Protein AF-A0A939RHY2-F1 (afdb_monomer_lite)

Radius of gyration: 14.68 Å; chains: 1; bounding box: 43×30×37 Å

Secondary structure (DSSP, 8-state):
-HHHHHHHHHHHHHHHHHHTT-------HHHHHHHHHHHHHHHHHHTT-HHHHHHHHHHHTT-SS--HHHHHHHHHHHHHHHHH-HHHHHHHHHHHHHHHHHHHHHHT------

Structure (mmCIF, N/CA/C/O backbone):
data_AF-A0A939RHY2-F1
#
_entry.id   AF-A0A939RHY2-F1
#
loop_
_atom_site.group_PDB
_atom_site.id
_atom_site.type_symbol
_atom_site.label_atom_id
_atom_site.label_alt_id
_atom_site.label_comp_id
_atom_site.label_asym_id
_atom_site.label_entity_id
_atom_site.label_seq_id
_atom_site.pdbx_PDB_ins_code
_atom_site.Cartn_x
_atom_site.Cartn_y
_atom_site.Cartn_z
_atom_site.occupancy
_atom_site.B_iso_or_equiv
_atom_site.auth_seq_id
_atom_site.auth_comp_id
_atom_site.auth_asym_id
_atom_site.auth_atom_id
_atom_site.pdbx_PDB_model_num
ATOM 1 N N . MET A 1 1 ? 6.531 0.028 8.248 1.00 57.12 1 MET A N 1
ATOM 2 C CA . MET A 1 1 ? 5.206 0.302 7.646 1.00 57.12 1 MET A CA 1
ATOM 3 C C . MET A 1 1 ? 5.184 1.642 6.927 1.00 57.12 1 MET A C 1
ATOM 5 O O . MET A 1 1 ? 4.602 1.711 5.860 1.00 57.12 1 MET A O 1
ATOM 9 N N . GLU A 1 2 ? 5.861 2.673 7.439 1.00 57.34 2 GLU A N 1
ATOM 10 C CA . GLU A 1 2 ? 5.900 4.013 6.825 1.00 57.34 2 GLU A CA 1
ATOM 11 C C . GLU A 1 2 ? 6.403 4.038 5.367 1.00 57.34 2 GLU A C 1
ATOM 13 O O . GLU A 1 2 ? 5.828 4.717 4.520 1.00 57.34 2 GLU A O 1
ATOM 18 N N . LEU A 1 3 ? 7.405 3.210 5.040 1.00 59.59 3 LEU A N 1
ATOM 19 C CA . LEU A 1 3 ? 7.897 3.055 3.666 1.00 59.59 3 LEU A CA 1
ATOM 20 C C . LEU A 1 3 ? 6.818 2.493 2.726 1.00 59.59 3 LEU A C 1
ATOM 22 O O . LEU A 1 3 ? 6.656 2.987 1.618 1.00 59.59 3 LEU A O 1
ATOM 26 N N . SER A 1 4 ? 6.027 1.513 3.176 1.00 65.75 4 SER A N 1
ATOM 27 C CA . SER A 1 4 ? 4.960 0.888 2.379 1.00 65.75 4 SER A CA 1
ATOM 28 C C . SER A 1 4 ? 3.875 1.891 1.978 1.00 65.75 4 SER A C 1
ATOM 30 O O . SER A 1 4 ? 3.371 1.831 0.863 1.00 65.75 4 SER A O 1
ATOM 32 N N . VAL A 1 5 ? 3.554 2.841 2.859 1.00 67.19 5 VAL A N 1
ATOM 33 C CA . VAL A 1 5 ? 2.556 3.895 2.609 1.00 67.19 5 VAL A CA 1
ATOM 34 C C . VAL A 1 5 ? 3.041 4.861 1.530 1.00 67.19 5 VAL A C 1
ATOM 36 O O . VAL A 1 5 ? 2.287 5.197 0.620 1.00 67.19 5 VAL A O 1
ATOM 39 N N . GLY A 1 6 ? 4.319 5.253 1.592 1.00 69.38 6 GLY A N 1
ATOM 40 C CA . GLY A 1 6 ? 4.940 6.080 0.556 1.00 69.38 6 GLY A CA 1
ATOM 41 C C . GLY A 1 6 ? 4.904 5.414 -0.822 1.00 69.38 6 GLY A C 1
ATOM 42 O O . GLY A 1 6 ? 4.580 6.072 -1.806 1.00 69.38 6 GLY A O 1
ATOM 43 N N . TYR A 1 7 ? 5.145 4.099 -0.884 1.00 68.69 7 TYR A N 1
ATOM 44 C CA . TYR A 1 7 ? 5.078 3.328 -2.130 1.00 68.69 7 TYR A CA 1
ATOM 45 C C . TYR A 1 7 ? 3.661 3.202 -2.697 1.00 68.69 7 TYR A C 1
ATOM 47 O O . TYR A 1 7 ? 3.467 3.379 -3.899 1.00 68.69 7 TYR A O 1
ATOM 55 N N . VAL A 1 8 ? 2.664 2.942 -1.845 1.00 70.81 8 VAL A N 1
ATOM 56 C CA . VAL A 1 8 ? 1.253 2.876 -2.268 1.00 70.81 8 VAL A CA 1
ATOM 57 C C . VAL A 1 8 ? 0.797 4.214 -2.849 1.00 70.81 8 VAL A C 1
ATOM 59 O O . VAL A 1 8 ? 0.126 4.245 -3.880 1.00 70.81 8 VAL A O 1
ATOM 62 N N . PHE A 1 9 ? 1.209 5.325 -2.242 1.00 68.38 9 PHE A N 1
ATOM 63 C CA . PHE A 1 9 ? 0.904 6.643 -2.777 1.00 68.38 9 PHE A CA 1
ATOM 64 C C . PHE A 1 9 ? 1.639 6.952 -4.088 1.00 68.38 9 PHE A C 1
ATOM 66 O O . PHE A 1 9 ? 1.010 7.377 -5.058 1.00 68.38 9 PHE A O 1
ATOM 73 N N . ALA A 1 10 ? 2.957 6.722 -4.139 1.00 69.50 10 ALA A N 1
ATOM 74 C CA . ALA A 1 10 ? 3.759 6.961 -5.339 1.00 69.50 10 ALA A CA 1
ATOM 75 C C . ALA A 1 10 ? 3.193 6.199 -6.549 1.00 69.50 10 ALA A C 1
ATOM 77 O O . ALA A 1 10 ? 3.121 6.743 -7.654 1.00 69.50 10 ALA A O 1
ATOM 78 N N . TRP A 1 11 ? 2.703 4.976 -6.320 1.00 73.31 11 TRP A N 1
ATOM 79 C CA . TRP A 1 11 ? 1.938 4.221 -7.305 1.00 73.31 11 TRP A CA 1
ATOM 80 C C . TRP A 1 11 ? 0.637 4.933 -7.720 1.00 73.31 11 TRP A C 1
ATOM 82 O O . TRP A 1 11 ? 0.420 5.129 -8.918 1.00 73.31 11 TRP A O 1
ATOM 92 N N . LYS A 1 12 ? -0.224 5.342 -6.776 1.00 70.62 12 LYS A N 1
ATOM 93 C CA . LYS A 1 12 ? -1.511 5.995 -7.089 1.00 70.62 12 LYS A CA 1
ATOM 94 C C . LYS A 1 12 ? -1.336 7.284 -7.890 1.00 70.62 12 LYS A C 1
ATOM 96 O O . LYS A 1 12 ? -2.010 7.447 -8.904 1.00 70.62 12 LYS A O 1
ATOM 101 N N . VAL A 1 13 ? -0.383 8.143 -7.523 1.00 67.44 13 VAL A N 1
ATOM 102 C CA . VAL A 1 13 ? -0.065 9.362 -8.293 1.00 67.44 13 VAL A CA 1
ATOM 103 C C . VAL A 1 13 ? 0.414 9.021 -9.695 1.00 67.44 13 VAL A C 1
ATOM 105 O O . VAL A 1 13 ? 0.003 9.653 -10.670 1.00 67.44 13 VAL A O 1
ATOM 108 N N . ARG A 1 14 ? 1.283 8.013 -9.830 1.00 68.25 14 ARG A N 1
ATOM 109 C CA . ARG A 1 14 ? 1.786 7.595 -11.141 1.00 68.25 14 ARG A CA 1
ATOM 110 C C . ARG A 1 14 ? 0.663 7.038 -12.016 1.00 68.25 14 ARG A C 1
ATOM 112 O O . ARG A 1 14 ? 0.596 7.384 -13.192 1.00 68.25 14 ARG A O 1
ATOM 119 N N . LYS A 1 15 ? -0.252 6.255 -11.444 1.00 65.56 15 LYS A N 1
ATOM 120 C CA . LYS A 1 15 ? -1.429 5.732 -12.146 1.00 65.56 15 LYS A CA 1
ATOM 121 C C . LYS A 1 15 ? -2.406 6.839 -12.544 1.00 65.56 15 LYS A C 1
ATOM 123 O O . LYS A 1 15 ? -2.852 6.847 -13.686 1.00 65.56 15 LYS A O 1
ATOM 128 N N . ALA A 1 16 ? -2.680 7.800 -11.665 1.00 63.97 16 ALA A N 1
ATOM 129 C CA . ALA A 1 16 ? -3.505 8.964 -11.992 1.00 63.97 16 ALA A CA 1
ATOM 130 C C . ALA A 1 16 ? -2.900 9.783 -13.146 1.00 63.97 16 ALA A C 1
ATOM 132 O O . ALA A 1 16 ? -3.608 10.180 -14.068 1.00 63.97 16 ALA A O 1
ATOM 133 N N . ARG A 1 17 ? -1.569 9.947 -13.170 1.00 62.25 17 ARG A N 1
ATOM 134 C CA . ARG A 1 17 ? -0.849 10.606 -14.276 1.00 62.25 17 ARG A CA 1
ATOM 135 C C . ARG A 1 17 ? -0.892 9.815 -15.589 1.00 62.25 17 ARG A C 1
ATOM 137 O O . ARG A 1 17 ? -1.037 10.435 -16.641 1.00 62.25 17 ARG A O 1
ATOM 144 N N . LEU A 1 18 ? -0.802 8.482 -15.530 1.00 59.75 18 LEU A N 1
ATOM 145 C CA . LEU A 1 18 ? -0.954 7.600 -16.697 1.00 59.75 18 LEU A CA 1
ATOM 146 C C . LEU A 1 18 ? -2.368 7.688 -17.290 1.00 59.75 18 LEU A C 1
ATOM 148 O O . LEU A 1 18 ? -2.509 7.855 -18.498 1.00 59.75 18 LEU A O 1
ATOM 152 N N . VAL A 1 19 ? -3.405 7.642 -16.447 1.00 56.09 19 VAL A N 1
ATOM 153 C CA .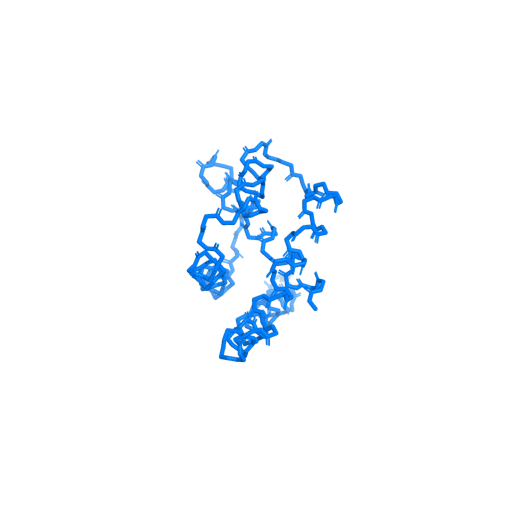 VAL A 1 19 ? -4.812 7.782 -16.873 1.00 56.09 19 VAL A CA 1
ATOM 154 C C . VAL A 1 19 ? -5.088 9.187 -17.426 1.00 56.09 19 VAL A C 1
ATOM 156 O O . VAL A 1 19 ? -5.828 9.329 -18.394 1.00 56.09 19 VAL A O 1
ATOM 159 N N . ALA A 1 20 ? -4.436 10.219 -16.881 1.00 54.38 20 ALA A N 1
ATOM 160 C CA . ALA A 1 20 ? -4.533 11.603 -17.350 1.00 54.38 20 ALA A CA 1
ATOM 161 C C . ALA A 1 20 ? -3.685 11.921 -18.605 1.00 54.38 20 ALA A C 1
ATOM 163 O O . ALA A 1 20 ? -3.563 13.088 -18.980 1.00 54.38 20 ALA A O 1
ATOM 164 N N . GLY A 1 21 ? -3.065 10.925 -19.252 1.00 51.88 21 GLY A N 1
ATOM 165 C CA . GLY A 1 21 ? -2.356 11.092 -20.528 1.00 51.88 21 GLY A CA 1
ATOM 166 C C . GLY A 1 21 ? -1.053 11.905 -20.473 1.00 51.88 21 GLY A C 1
ATOM 167 O O . GLY A 1 21 ? -0.444 12.147 -21.515 1.00 51.88 21 GLY A O 1
ATOM 168 N N . ARG A 1 22 ? -0.578 12.313 -19.285 1.00 48.41 22 ARG A N 1
ATOM 169 C CA . ARG A 1 22 ? 0.728 12.974 -19.119 1.00 48.41 22 ARG A CA 1
ATOM 170 C C . ARG A 1 22 ? 1.821 11.918 -18.961 1.00 48.41 22 ARG A C 1
ATOM 172 O O . ARG A 1 22 ? 2.163 11.493 -17.859 1.00 48.41 22 ARG A O 1
ATOM 179 N N . THR A 1 23 ? 2.355 11.500 -20.104 1.00 58.97 23 THR A N 1
ATOM 180 C CA . THR A 1 23 ? 3.558 10.672 -20.256 1.00 58.97 23 THR A CA 1
ATOM 181 C C . THR A 1 23 ? 4.719 11.176 -19.397 1.00 58.97 23 THR A C 1
ATOM 183 O O . THR A 1 23 ? 5.034 12.361 -19.457 1.00 58.97 23 THR A O 1
ATOM 186 N N . SER A 1 24 ? 5.414 10.279 -18.686 1.00 43.50 24 SER A N 1
ATOM 187 C CA . SER A 1 24 ? 6.795 10.526 -18.247 1.00 43.50 24 SER A CA 1
ATOM 188 C C . SER A 1 24 ? 7.589 9.229 -18.075 1.00 43.50 24 SER A C 1
ATOM 190 O O . SER A 1 24 ? 7.521 8.574 -17.030 1.00 43.50 24 SER A O 1
ATOM 192 N N . GLY A 1 25 ? 8.379 8.946 -19.116 1.00 50.97 25 GLY A N 1
ATOM 193 C CA . GLY A 1 25 ? 9.660 8.243 -19.059 1.00 50.97 25 GLY A CA 1
ATOM 194 C C . GLY A 1 25 ? 9.593 6.726 -18.954 1.00 50.97 25 GLY A C 1
ATOM 195 O O . GLY A 1 25 ? 8.690 6.187 -18.320 1.00 50.97 25 GLY A O 1
ATOM 196 N N . GLU A 1 26 ? 10.589 6.080 -19.566 1.00 46.94 26 GLU A N 1
ATOM 197 C CA . GLU A 1 26 ? 11.025 4.691 -19.374 1.00 46.94 26 GLU A CA 1
ATOM 198 C C . GLU A 1 26 ? 11.174 4.355 -17.887 1.00 46.94 26 GLU A C 1
ATOM 200 O O . GLU A 1 26 ? 12.266 4.248 -17.335 1.00 46.94 26 GLU A O 1
ATOM 205 N N . VAL A 1 27 ? 10.057 4.202 -17.195 1.00 54.84 27 VAL A N 1
ATOM 206 C CA . VAL A 1 27 ? 10.055 3.400 -15.996 1.00 54.84 27 VAL A CA 1
ATOM 207 C C . VAL A 1 27 ? 10.110 1.967 -16.465 1.00 54.84 27 VAL A C 1
ATOM 209 O O . VAL A 1 27 ? 9.279 1.525 -17.257 1.00 54.84 27 VAL A O 1
ATOM 212 N N . ASP A 1 28 ? 11.157 1.288 -16.012 1.00 63.97 28 ASP A N 1
ATOM 213 C CA . ASP A 1 28 ? 11.376 -0.121 -16.270 1.00 63.97 28 ASP A CA 1
ATOM 214 C C . ASP A 1 28 ? 10.062 -0.880 -16.028 1.00 63.97 28 ASP A C 1
ATOM 216 O O . ASP A 1 28 ? 9.423 -0.712 -14.982 1.00 63.97 28 ASP A O 1
ATOM 220 N N . ARG A 1 29 ? 9.645 -1.712 -16.991 1.00 67.50 29 ARG A N 1
ATOM 221 C CA . ARG A 1 29 ? 8.435 -2.544 -16.867 1.00 67.50 29 ARG A CA 1
ATOM 222 C C . ARG A 1 29 ? 8.462 -3.381 -15.586 1.00 67.50 29 ARG A C 1
ATOM 224 O O . ARG A 1 29 ? 7.408 -3.758 -15.079 1.00 67.50 29 ARG A O 1
ATOM 231 N N . ALA A 1 30 ? 9.653 -3.665 -15.053 1.00 71.38 30 ALA A N 1
ATOM 232 C CA . ALA A 1 30 ? 9.822 -4.307 -13.756 1.00 71.38 30 ALA A CA 1
ATOM 233 C C . ALA A 1 30 ? 9.235 -3.477 -12.597 1.00 71.38 30 ALA A C 1
ATOM 235 O O . ALA A 1 30 ? 8.539 -4.031 -11.744 1.00 71.38 30 ALA A O 1
ATOM 236 N N . LEU A 1 31 ? 9.463 -2.159 -12.586 1.00 74.69 31 LEU A N 1
ATOM 237 C CA . LEU A 1 31 ? 8.917 -1.251 -11.577 1.00 74.69 31 LEU A CA 1
ATOM 238 C C . LEU A 1 31 ? 7.400 -1.095 -11.741 1.00 74.69 31 LEU A C 1
ATOM 240 O O . LEU A 1 31 ? 6.678 -1.154 -10.750 1.00 74.69 31 LEU A O 1
ATOM 244 N N . GLU A 1 32 ? 6.907 -0.971 -12.977 1.00 77.38 32 GLU A N 1
ATOM 245 C CA . GLU A 1 32 ? 5.464 -0.929 -13.262 1.00 77.38 32 GLU A CA 1
ATOM 246 C C . GLU A 1 32 ? 4.759 -2.217 -12.801 1.00 77.38 32 GLU A C 1
ATOM 248 O O . GLU A 1 32 ? 3.782 -2.160 -12.053 1.00 77.38 32 GLU A O 1
ATOM 253 N N . GLY A 1 33 ? 5.320 -3.385 -13.129 1.00 80.50 33 GLY A N 1
ATOM 254 C CA . GLY A 1 33 ? 4.785 -4.675 -12.694 1.00 80.50 33 GLY A CA 1
ATOM 255 C C . GLY A 1 33 ? 4.837 -4.884 -11.175 1.00 80.50 33 GLY A C 1
ATOM 256 O O . GLY A 1 33 ? 3.908 -5.458 -10.604 1.00 80.50 33 GLY A O 1
ATOM 257 N N . GLY A 1 34 ? 5.891 -4.413 -10.500 1.00 81.50 34 GLY A N 1
ATOM 258 C CA . GLY A 1 34 ? 5.981 -4.437 -9.035 1.00 81.50 34 GLY A CA 1
ATOM 259 C C . GLY A 1 34 ? 4.931 -3.540 -8.373 1.00 81.50 34 GLY A C 1
ATOM 260 O O . GLY A 1 34 ? 4.283 -3.937 -7.402 1.00 81.50 34 GLY A O 1
ATOM 261 N N . MET A 1 35 ? 4.700 -2.356 -8.939 1.00 78.88 35 MET A N 1
ATOM 262 C CA . MET A 1 35 ? 3.703 -1.402 -8.451 1.00 78.88 35 MET A CA 1
ATOM 263 C C . MET A 1 35 ? 2.260 -1.911 -8.657 1.00 78.88 35 MET A C 1
ATOM 265 O O . MET A 1 35 ? 1.430 -1.776 -7.756 1.00 78.88 35 MET A O 1
ATOM 269 N N . ASP A 1 36 ? 1.961 -2.586 -9.771 1.00 82.81 36 ASP A N 1
ATOM 270 C CA . ASP A 1 36 ? 0.652 -3.224 -9.988 1.00 82.81 36 ASP A CA 1
ATOM 271 C C . ASP A 1 36 ? 0.398 -4.400 -9.035 1.00 82.81 36 ASP A C 1
ATOM 273 O O . ASP A 1 36 ? -0.721 -4.572 -8.533 1.00 82.81 36 ASP A O 1
ATOM 277 N N . ARG A 1 37 ? 1.437 -5.185 -8.713 1.00 84.69 37 ARG A N 1
ATOM 278 C CA . ARG A 1 37 ? 1.346 -6.218 -7.667 1.00 84.69 37 ARG A CA 1
ATOM 279 C C . ARG A 1 37 ? 1.054 -5.604 -6.299 1.00 84.69 37 ARG A C 1
ATOM 281 O O . ARG A 1 37 ? 0.219 -6.145 -5.569 1.00 84.69 37 ARG A O 1
ATOM 288 N N . LEU A 1 38 ? 1.685 -4.472 -5.971 1.00 84.75 38 LEU A N 1
ATOM 289 C CA . LEU A 1 38 ? 1.465 -3.765 -4.705 1.00 84.75 38 LEU A CA 1
ATOM 290 C C . LEU A 1 38 ? 0.012 -3.313 -4.590 1.00 84.75 38 LEU A C 1
ATOM 292 O O . LEU A 1 38 ? -0.632 -3.557 -3.571 1.00 84.75 38 LEU A O 1
ATOM 296 N N . HIS A 1 39 ? -0.521 -2.733 -5.663 1.00 82.62 39 HIS A N 1
ATOM 297 C CA . HIS A 1 39 ? -1.923 -2.360 -5.734 1.00 82.62 39 HIS A CA 1
ATOM 298 C C . HIS A 1 39 ? -2.855 -3.549 -5.542 1.00 82.62 39 HIS A C 1
ATOM 300 O O . HIS A 1 39 ? -3.728 -3.505 -4.681 1.00 82.62 39 HIS A O 1
ATOM 306 N N . GLY A 1 40 ? -2.685 -4.609 -6.334 1.00 85.38 40 GLY A N 1
ATOM 307 C CA . GLY A 1 40 ? -3.566 -5.770 -6.260 1.00 85.38 40 GLY A CA 1
ATOM 308 C C . GLY A 1 40 ? -3.567 -6.392 -4.865 1.00 85.38 40 GLY A C 1
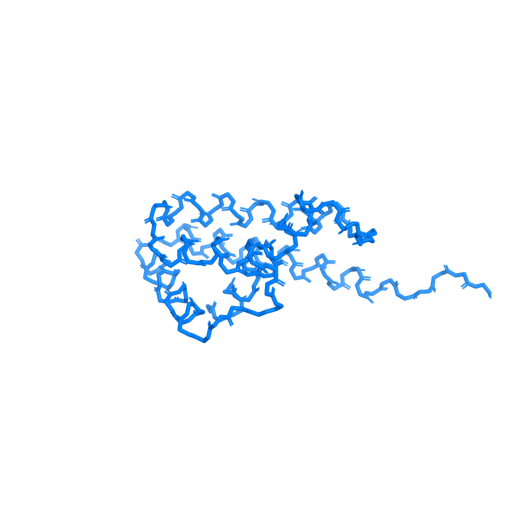ATOM 309 O O . GLY A 1 40 ? -4.611 -6.817 -4.376 1.00 85.38 40 GLY A O 1
ATOM 310 N N . LEU A 1 41 ? -2.414 -6.409 -4.194 1.00 88.75 41 LEU A N 1
ATOM 311 C CA . LEU A 1 41 ? -2.298 -6.885 -2.821 1.00 88.75 41 LEU A CA 1
ATOM 312 C C . LEU A 1 41 ? -3.034 -5.972 -1.827 1.00 88.75 41 LEU A C 1
ATOM 314 O O . LEU A 1 41 ? -3.822 -6.464 -1.020 1.00 88.75 41 LEU A O 1
ATOM 318 N N . VAL A 1 42 ? -2.799 -4.660 -1.892 1.00 85.44 42 VAL A N 1
ATOM 319 C CA . VAL A 1 42 ? -3.396 -3.687 -0.965 1.00 85.44 42 VAL A CA 1
ATOM 320 C C . VAL A 1 42 ? -4.903 -3.567 -1.178 1.00 85.44 42 VAL A C 1
ATOM 322 O O . VAL A 1 42 ? -5.643 -3.652 -0.205 1.00 85.44 42 VAL A O 1
ATOM 325 N N . SER A 1 43 ? -5.379 -3.478 -2.419 1.00 86.50 43 SER A N 1
ATOM 326 C CA . SER A 1 43 ? -6.812 -3.387 -2.728 1.00 86.50 43 SER A CA 1
ATOM 327 C C . SER A 1 43 ? -7.569 -4.661 -2.385 1.00 86.50 43 SER A C 1
ATOM 329 O O . SER A 1 43 ? -8.686 -4.585 -1.888 1.00 86.50 43 SER A O 1
ATOM 331 N N . ARG A 1 44 ? -6.968 -5.847 -2.565 1.00 88.31 44 ARG A N 1
ATOM 332 C CA . ARG A 1 44 ? -7.594 -7.092 -2.088 1.00 88.31 44 ARG A CA 1
ATOM 333 C C . ARG A 1 44 ? -7.669 -7.157 -0.569 1.00 88.31 44 ARG A C 1
ATOM 335 O O . ARG A 1 44 ? -8.629 -7.711 -0.046 1.00 88.31 44 ARG A O 1
ATOM 342 N N . LYS A 1 45 ? -6.660 -6.632 0.135 1.00 89.44 45 LYS A N 1
ATOM 343 C CA . LYS A 1 45 ? -6.618 -6.717 1.597 1.00 89.44 45 LYS A CA 1
ATOM 344 C C . LYS A 1 45 ? -7.505 -5.684 2.278 1.00 89.44 45 LYS A C 1
ATOM 346 O O . LYS A 1 45 ? -8.208 -6.027 3.223 1.00 89.44 45 LYS A O 1
ATOM 351 N N . LEU A 1 46 ? -7.423 -4.437 1.827 1.00 84.25 46 LEU A N 1
ATOM 352 C CA . LEU A 1 46 ? -8.159 -3.312 2.391 1.00 84.25 46 LEU A CA 1
ATOM 353 C C . LEU A 1 46 ? -9.583 -3.224 1.830 1.00 84.25 46 LEU A C 1
ATOM 355 O O . LEU A 1 46 ? -10.472 -2.732 2.514 1.00 84.25 46 LEU A O 1
ATOM 359 N N . GLY A 1 47 ? -9.840 -3.745 0.628 1.00 84.50 47 GLY A N 1
ATOM 360 C CA . GLY A 1 47 ? -11.174 -3.747 0.035 1.00 84.50 47 GLY A CA 1
ATOM 361 C C . GLY A 1 47 ? -11.729 -2.329 -0.091 1.00 84.50 47 GLY A C 1
ATOM 362 O O . GLY A 1 47 ? -11.165 -1.506 -0.802 1.00 84.50 47 GLY A O 1
ATOM 363 N N . GLN A 1 48 ? -12.823 -2.054 0.622 1.00 78.88 48 GLN A N 1
ATOM 364 C CA . GLN A 1 48 ? -13.492 -0.748 0.667 1.00 78.88 48 GLN A CA 1
ATOM 365 C C . GLN A 1 48 ? -13.032 0.125 1.847 1.00 78.88 48 GLN A C 1
ATOM 367 O O . GLN A 1 48 ? -13.812 0.913 2.379 1.00 78.88 48 GLN A O 1
ATOM 372 N N . ASP A 1 49 ? -11.793 -0.046 2.311 1.00 85.25 49 ASP A N 1
ATOM 373 C CA . ASP A 1 49 ? -11.245 0.772 3.390 1.00 85.25 49 ASP A CA 1
ATOM 374 C C . ASP A 1 49 ? -11.301 2.270 3.021 1.00 85.25 49 ASP A C 1
ATOM 376 O O . ASP A 1 49 ? -10.847 2.652 1.935 1.00 85.25 49 ASP A O 1
ATOM 380 N N . PRO A 1 50 ? -11.834 3.132 3.904 1.00 84.75 50 PRO A N 1
ATOM 381 C CA . PRO A 1 50 ? -11.987 4.555 3.618 1.00 84.75 50 PRO A CA 1
ATOM 382 C C . PRO A 1 50 ? -10.645 5.258 3.389 1.00 84.75 50 PRO A C 1
ATOM 384 O O . PRO A 1 50 ? -10.586 6.201 2.605 1.00 84.75 50 PRO A O 1
ATOM 387 N N . ALA A 1 51 ? -9.550 4.779 3.991 1.00 85.06 51 ALA A N 1
ATOM 388 C CA . ALA A 1 51 ? -8.227 5.326 3.722 1.00 85.06 51 ALA A CA 1
ATOM 389 C C . ALA A 1 51 ? -7.782 5.024 2.287 1.00 85.06 51 ALA A C 1
ATOM 391 O O . ALA A 1 51 ? -7.126 5.852 1.668 1.00 85.06 51 ALA A O 1
ATOM 392 N N . LEU A 1 52 ? -8.149 3.868 1.722 1.00 83.69 52 LEU A N 1
ATOM 393 C CA . LEU A 1 52 ? -7.824 3.556 0.329 1.00 83.69 52 LEU A CA 1
ATOM 394 C C . LEU A 1 52 ? -8.633 4.421 -0.650 1.00 83.69 52 LEU A C 1
ATOM 396 O O . LEU A 1 52 ? -8.070 4.877 -1.644 1.00 83.69 52 LEU A O 1
ATOM 400 N N . ALA A 1 53 ? -9.908 4.682 -0.348 1.00 85.31 53 ALA A N 1
ATOM 401 C CA . ALA A 1 53 ? -10.757 5.576 -1.138 1.00 85.31 53 ALA A CA 1
ATOM 402 C C . ALA A 1 53 ? -10.240 7.026 -1.119 1.00 85.31 53 ALA A C 1
ATOM 404 O O . ALA A 1 53 ? -10.126 7.654 -2.167 1.00 85.31 53 ALA A O 1
ATOM 405 N N . GLN A 1 54 ? -9.825 7.523 0.048 1.00 85.75 54 GLN A N 1
ATOM 406 C CA . GLN A 1 54 ? -9.251 8.865 0.178 1.00 85.75 54 GLN A CA 1
ATOM 407 C C . GLN A 1 54 ? -7.952 9.017 -0.632 1.00 85.75 54 GLN A C 1
ATOM 409 O O . GLN A 1 54 ? -7.737 10.018 -1.307 1.00 85.75 54 GLN A O 1
ATOM 414 N N . VAL A 1 55 ? -7.091 7.994 -0.625 1.00 83.50 55 VAL A N 1
ATOM 415 C CA . VAL A 1 55 ? -5.863 7.970 -1.441 1.00 83.50 55 VAL A CA 1
ATOM 416 C C . VAL A 1 55 ? -6.201 7.962 -2.941 1.00 83.50 55 VAL A C 1
ATOM 418 O O . VAL A 1 55 ? -5.456 8.528 -3.739 1.00 83.50 55 VAL A O 1
ATOM 421 N N . GLU A 1 56 ? -7.295 7.312 -3.350 1.00 80.94 56 GLU A N 1
ATOM 422 C CA . GLU A 1 56 ? -7.775 7.333 -4.740 1.00 80.94 56 GLU A CA 1
ATOM 423 C C . GLU A 1 56 ? -8.223 8.718 -5.185 1.00 80.94 56 GLU A C 1
ATOM 425 O O . GLU A 1 56 ? -7.861 9.143 -6.284 1.00 80.94 56 GLU A O 1
ATOM 430 N N . GLU A 1 57 ? -8.961 9.407 -4.325 1.00 83.94 57 GLU A N 1
ATOM 431 C CA . GLU A 1 57 ? -9.428 10.769 -4.552 1.00 83.94 57 GLU A CA 1
ATOM 432 C C . GLU A 1 57 ? -8.248 11.747 -4.646 1.00 83.94 57 GLU A C 1
ATOM 434 O O . GLU A 1 57 ? -8.035 12.343 -5.702 1.00 83.94 57 GLU A O 1
ATOM 439 N N . GLU A 1 58 ? -7.391 11.800 -3.621 1.00 83.00 58 GLU A N 1
ATOM 440 C CA . GLU A 1 58 ? -6.219 12.693 -3.560 1.00 83.00 58 GLU A CA 1
ATOM 441 C C . GLU A 1 58 ? -5.247 12.480 -4.736 1.00 83.00 58 GLU A C 1
ATOM 443 O O . GLU A 1 58 ? -4.697 13.422 -5.320 1.00 83.00 58 GLU A O 1
ATOM 448 N N . ALA A 1 59 ? -5.045 11.226 -5.150 1.00 77.06 59 ALA A N 1
ATOM 449 C CA . ALA A 1 59 ? -4.227 10.936 -6.321 1.00 77.06 59 ALA A CA 1
ATOM 450 C C . ALA A 1 59 ? -4.898 11.371 -7.633 1.00 77.06 59 ALA A C 1
ATOM 452 O O . ALA A 1 59 ? -4.201 11.829 -8.544 1.00 77.06 59 ALA A O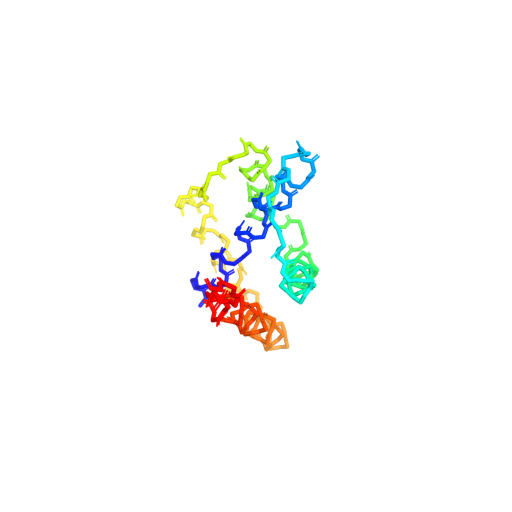 1
ATOM 453 N N . GLY A 1 60 ? -6.224 11.234 -7.738 1.00 74.56 60 GLY A N 1
ATOM 454 C CA . GLY A 1 60 ? -7.022 11.683 -8.881 1.00 74.56 60 GLY A CA 1
ATOM 455 C C . GLY A 1 60 ? -7.004 13.201 -9.067 1.00 74.56 60 GLY A C 1
ATOM 456 O O . GLY A 1 60 ? -6.991 13.678 -10.202 1.00 74.56 60 GLY A O 1
ATOM 457 N N . GLU A 1 61 ? -6.888 13.955 -7.974 1.00 80.62 61 GLU A N 1
ATOM 458 C CA . GLU A 1 61 ? -6.724 15.415 -7.980 1.00 80.62 61 GLU A CA 1
ATOM 459 C C . GLU A 1 61 ? -5.337 15.876 -8.467 1.00 80.62 61 GLU A C 1
ATOM 461 O O . GLU A 1 61 ? -5.096 17.065 -8.686 1.00 80.62 61 GLU A O 1
ATOM 466 N N . GLY A 1 62 ? -4.407 14.941 -8.691 1.00 67.69 62 GLY A N 1
ATOM 467 C CA . GLY A 1 62 ? -3.080 15.234 -9.227 1.00 67.69 62 GLY A CA 1
ATOM 468 C C . GLY A 1 62 ? -2.100 15.793 -8.195 1.00 67.69 62 GLY A C 1
ATOM 469 O O . GLY A 1 62 ? -1.074 16.366 -8.584 1.00 67.69 62 GLY A O 1
ATOM 470 N N . GLN A 1 63 ? -2.378 15.612 -6.901 1.00 69.94 63 GLN A N 1
ATOM 471 C CA . GLN A 1 63 ? -1.476 16.012 -5.825 1.00 69.94 63 GLN A CA 1
ATOM 472 C C . GLN A 1 63 ? -0.120 15.289 -5.916 1.00 69.94 63 GLN A C 1
ATOM 474 O O . GLN A 1 63 ? 0.004 14.156 -6.391 1.00 69.94 63 GLN A O 1
ATOM 479 N N . ALA A 1 64 ? 0.939 15.974 -5.473 1.00 68.62 64 ALA A N 1
ATOM 480 C CA . ALA A 1 64 ? 2.302 15.438 -5.467 1.00 68.62 64 ALA A CA 1
ATOM 481 C C . ALA A 1 64 ? 2.638 14.627 -4.200 1.00 68.62 64 ALA A C 1
ATOM 483 O O . ALA A 1 64 ? 3.611 13.876 -4.213 1.00 68.62 64 ALA A O 1
ATOM 484 N N . SER A 1 65 ? 1.842 14.770 -3.136 1.00 70.00 65 SER A N 1
ATOM 485 C CA . SER A 1 65 ? 1.935 14.072 -1.844 1.00 70.00 65 SER A CA 1
ATOM 486 C C . SER A 1 65 ? 0.529 13.835 -1.277 1.00 70.00 65 SER A C 1
ATOM 488 O O . SER A 1 65 ? -0.332 14.680 -1.506 1.00 70.00 65 SER A O 1
ATOM 490 N N . LEU A 1 66 ? 0.307 12.739 -0.532 1.00 78.12 66 LEU A N 1
ATOM 491 C CA . LEU A 1 66 ? -0.895 12.615 0.308 1.00 78.12 66 LEU A CA 1
ATOM 492 C C . LEU A 1 66 ? -0.896 13.717 1.357 1.00 78.12 66 LEU A C 1
ATOM 494 O O . LEU A 1 66 ? 0.176 14.150 1.799 1.00 78.12 66 LEU A O 1
ATOM 498 N N . SER A 1 67 ? -2.086 14.077 1.819 1.00 84.38 67 SER A N 1
ATOM 499 C CA . SER A 1 67 ? -2.225 14.755 3.102 1.00 84.38 67 SER A CA 1
ATOM 500 C C . SER A 1 67 ? -1.654 13.887 4.237 1.00 84.38 67 SER A C 1
ATOM 502 O O . SER A 1 67 ? -1.649 12.649 4.175 1.00 84.38 67 SER A O 1
ATOM 504 N N . ASP A 1 68 ? -1.137 14.532 5.286 1.00 84.44 68 ASP A N 1
ATOM 505 C CA . ASP A 1 68 ? -0.568 13.822 6.438 1.00 84.44 68 ASP A CA 1
ATOM 506 C C . ASP A 1 68 ? -1.605 12.916 7.124 1.00 84.44 68 ASP A C 1
ATOM 508 O O . ASP A 1 68 ? -1.275 11.795 7.521 1.00 84.44 68 ASP A O 1
ATOM 512 N N . ASP A 1 69 ? -2.867 13.350 7.174 1.00 87.50 69 ASP A N 1
ATOM 513 C CA . ASP A 1 69 ? -3.982 12.585 7.740 1.00 87.50 69 ASP A CA 1
ATOM 514 C C . ASP A 1 69 ? -4.249 11.302 6.943 1.00 87.50 69 ASP A C 1
ATOM 516 O O . ASP A 1 69 ? -4.247 10.199 7.502 1.00 87.50 69 ASP A O 1
ATOM 520 N N . THR A 1 70 ? -4.376 11.412 5.618 1.00 86.00 70 THR A N 1
ATOM 521 C CA . THR A 1 70 ? -4.589 10.262 4.726 1.00 86.00 70 THR A CA 1
ATOM 522 C C . THR A 1 70 ? -3.417 9.290 4.777 1.00 86.00 70 THR A C 1
ATOM 524 O O . THR A 1 70 ? -3.598 8.067 4.815 1.00 86.00 70 THR A O 1
ATOM 527 N N . ARG A 1 71 ? -2.190 9.815 4.863 1.00 82.94 71 ARG A N 1
ATOM 528 C CA . ARG A 1 71 ? -0.985 9.002 5.049 1.00 82.94 71 ARG A CA 1
ATOM 529 C C . ARG A 1 71 ? -1.031 8.228 6.364 1.00 82.94 71 ARG A C 1
ATOM 531 O O . ARG A 1 71 ? -0.707 7.037 6.386 1.00 82.94 71 ARG A O 1
ATOM 538 N N . GLN A 1 72 ? -1.422 8.883 7.453 1.00 85.25 72 GLN A N 1
ATOM 539 C CA . GLN A 1 72 ? -1.475 8.273 8.776 1.00 85.25 72 GLN A CA 1
ATOM 540 C C . GLN A 1 72 ? -2.577 7.209 8.863 1.00 85.25 72 GLN A C 1
ATOM 542 O O . GLN A 1 72 ? -2.332 6.114 9.376 1.00 85.25 72 GLN A O 1
ATOM 547 N N . TRP A 1 73 ? -3.753 7.466 8.290 1.00 87.81 73 TRP A N 1
ATOM 548 C CA . TRP A 1 73 ? -4.844 6.491 8.222 1.00 87.81 73 TRP A CA 1
ATOM 549 C C . TRP A 1 73 ? -4.481 5.265 7.390 1.00 87.81 73 TRP A C 1
ATOM 551 O O . TRP A 1 73 ? -4.645 4.135 7.857 1.00 87.81 73 TRP A O 1
ATOM 561 N N . LEU A 1 74 ? -3.889 5.461 6.209 1.00 85.19 74 LEU A N 1
ATOM 562 C CA . LEU A 1 74 ? -3.425 4.349 5.382 1.00 85.19 74 LEU A CA 1
ATOM 563 C C . LEU A 1 74 ? -2.353 3.522 6.116 1.00 85.19 74 LEU A C 1
ATOM 565 O O . LEU A 1 74 ? -2.377 2.289 6.074 1.00 85.19 74 LEU A O 1
ATOM 569 N N . ALA A 1 75 ? -1.439 4.179 6.841 1.00 85.00 75 ALA A N 1
ATOM 570 C CA . ALA A 1 75 ? -0.433 3.504 7.661 1.00 85.00 75 ALA A CA 1
ATOM 571 C C . ALA A 1 75 ? -1.065 2.622 8.744 1.00 85.00 75 ALA A C 1
ATOM 573 O O . ALA A 1 75 ? -0.635 1.480 8.940 1.00 85.00 75 ALA A O 1
ATOM 574 N N . LEU A 1 76 ? -2.081 3.142 9.433 1.00 87.62 76 LEU A N 1
ATOM 575 C CA . LEU A 1 76 ? -2.805 2.427 10.478 1.00 87.62 76 LEU A CA 1
ATOM 576 C C . LEU A 1 76 ? -3.565 1.224 9.910 1.00 87.62 76 LEU A C 1
ATOM 578 O O . LEU A 1 76 ? -3.422 0.122 10.446 1.00 87.62 76 LEU A O 1
ATOM 582 N N . SER A 1 77 ? -4.289 1.388 8.800 1.00 87.94 77 SER A N 1
ATOM 583 C CA . SER A 1 77 ? -5.032 0.289 8.167 1.00 87.94 77 SER A CA 1
ATOM 584 C C . SER A 1 77 ? -4.120 -0.818 7.639 1.00 87.94 77 SER A C 1
ATOM 586 O O . SER A 1 77 ? -4.379 -2.006 7.875 1.00 87.94 77 SER A O 1
ATOM 588 N N . LEU A 1 78 ? -2.992 -0.463 7.013 1.00 85.94 78 LEU A N 1
ATOM 589 C CA . LEU A 1 78 ? -1.985 -1.439 6.582 1.00 85.94 78 LEU A CA 1
ATOM 590 C C . LEU A 1 78 ? -1.338 -2.158 7.772 1.00 85.94 78 LEU A C 1
ATOM 592 O O . LEU A 1 78 ? -1.167 -3.379 7.736 1.00 85.94 78 LEU A O 1
ATOM 596 N N . ASN A 1 79 ? -1.008 -1.430 8.844 1.00 85.62 79 ASN A N 1
ATOM 597 C CA . ASN A 1 79 ? -0.424 -2.016 10.049 1.00 85.62 79 ASN A CA 1
ATOM 598 C C . ASN A 1 79 ? -1.391 -2.998 10.718 1.00 85.62 79 ASN A C 1
ATOM 600 O O . ASN A 1 79 ? -1.013 -4.132 11.010 1.00 85.62 79 ASN A O 1
ATOM 604 N N . ASN A 1 80 ? -2.650 -2.597 10.894 1.00 87.75 80 ASN A N 1
ATOM 605 C CA . ASN A 1 80 ? -3.692 -3.440 11.470 1.00 87.75 80 ASN A CA 1
ATOM 606 C C . ASN A 1 80 ? -3.901 -4.716 10.641 1.00 87.75 80 ASN A C 1
ATOM 608 O O . ASN A 1 80 ? -3.952 -5.815 11.192 1.00 87.75 80 ASN A O 1
ATOM 612 N N . SER A 1 81 ? -3.949 -4.581 9.314 1.00 86.81 81 SER A N 1
ATOM 613 C CA . SER A 1 81 ? -4.114 -5.712 8.395 1.00 86.81 81 SER A CA 1
ATOM 614 C C . SER A 1 81 ? -2.941 -6.688 8.455 1.00 86.81 81 SER A C 1
ATOM 616 O O . SER A 1 81 ? -3.156 -7.892 8.532 1.00 86.81 81 SER A O 1
ATOM 618 N N . ALA A 1 82 ? -1.706 -6.188 8.494 1.00 86.19 82 ALA A N 1
ATOM 619 C CA . ALA A 1 82 ? -0.504 -7.015 8.593 1.00 86.19 82 ALA A CA 1
ATOM 620 C C . ALA A 1 82 ? -0.296 -7.655 9.970 1.00 86.19 82 ALA A C 1
ATOM 622 O O . ALA A 1 82 ? 0.317 -8.713 10.072 1.00 86.19 82 ALA A O 1
ATOM 623 N N . ARG A 1 83 ? -0.801 -7.035 11.041 1.00 85.25 83 ARG A N 1
ATOM 624 C CA . ARG A 1 83 ? -0.806 -7.656 12.374 1.00 85.25 83 ARG A CA 1
ATOM 625 C C . ARG A 1 83 ? -1.778 -8.828 12.452 1.00 85.25 83 ARG A C 1
ATOM 627 O O . ARG A 1 83 ? -1.509 -9.780 13.174 1.00 85.25 83 ARG A O 1
ATOM 634 N N . LYS A 1 84 ? -2.902 -8.737 11.740 1.00 88.12 84 LYS A N 1
ATOM 635 C CA . LYS A 1 84 ? -3.946 -9.772 11.703 1.00 88.12 84 LYS A CA 1
ATOM 636 C C . LYS A 1 84 ? -3.666 -10.872 10.682 1.00 88.12 84 LYS A C 1
ATOM 638 O O . LYS A 1 84 ? -4.215 -11.957 10.807 1.00 88.12 84 LYS A O 1
ATOM 643 N N . ASP A 1 85 ? -2.844 -10.585 9.679 1.00 89.31 85 ASP A N 1
ATOM 644 C CA . ASP A 1 85 ? -2.532 -11.491 8.582 1.00 89.31 85 ASP A CA 1
ATOM 645 C C . ASP A 1 85 ? -1.037 -11.431 8.255 1.00 89.31 85 ASP A C 1
ATOM 647 O O . ASP A 1 85 ? -0.531 -10.493 7.627 1.00 89.31 85 ASP A O 1
ATOM 651 N N . THR A 1 86 ? -0.328 -12.457 8.715 1.00 86.69 86 THR A N 1
ATOM 652 C CA . THR A 1 86 ? 1.111 -12.620 8.520 1.00 86.69 86 THR A CA 1
ATOM 653 C C . THR A 1 86 ? 1.479 -12.942 7.074 1.00 86.69 86 THR A C 1
ATOM 655 O O . THR A 1 86 ? 2.569 -12.559 6.644 1.00 86.69 86 THR A O 1
ATOM 658 N N . GLU A 1 87 ? 0.590 -13.579 6.307 1.00 90.06 87 GLU A N 1
ATOM 659 C CA . GLU A 1 87 ? 0.790 -13.844 4.880 1.00 90.06 87 GLU A CA 1
ATOM 660 C C . GLU A 1 87 ? 0.753 -12.530 4.099 1.00 90.06 87 GLU A C 1
ATOM 662 O O . GLU A 1 87 ? 1.685 -12.220 3.353 1.00 90.06 87 GLU A O 1
ATOM 667 N N . PHE A 1 88 ? -0.248 -11.688 4.366 1.00 87.12 88 PHE A N 1
ATOM 668 C CA . PHE A 1 88 ? -0.304 -10.333 3.821 1.00 87.12 88 PHE A CA 1
ATOM 669 C C . PHE A 1 88 ? 0.932 -9.517 4.214 1.00 87.12 88 PHE A C 1
ATOM 671 O O . PHE A 1 88 ? 1.513 -8.834 3.371 1.00 87.12 88 PHE A O 1
ATOM 678 N N . ALA A 1 89 ? 1.379 -9.605 5.469 1.00 85.75 89 ALA A N 1
ATOM 679 C CA . ALA A 1 89 ? 2.579 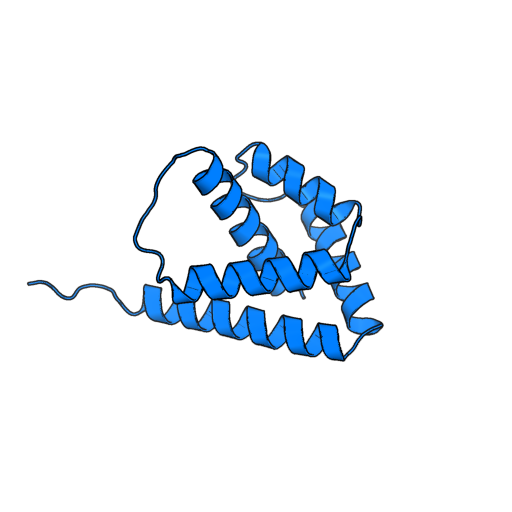-8.904 5.919 1.00 85.75 89 ALA A CA 1
ATOM 680 C C . ALA A 1 89 ? 3.842 -9.346 5.156 1.00 85.75 89 ALA A C 1
ATOM 682 O O . ALA A 1 89 ? 4.686 -8.507 4.827 1.00 85.75 89 ALA A O 1
ATOM 683 N N . ALA A 1 90 ? 3.982 -10.645 4.881 1.00 86.88 90 ALA A N 1
ATOM 684 C CA . ALA A 1 90 ? 5.094 -11.196 4.113 1.00 86.88 90 ALA A CA 1
ATOM 685 C C . ALA A 1 90 ? 5.019 -10.782 2.637 1.00 86.88 90 ALA A C 1
ATOM 687 O O . ALA A 1 90 ? 6.003 -10.272 2.098 1.00 86.88 90 ALA A O 1
ATOM 688 N N . ALA A 1 91 ? 3.843 -10.906 2.017 1.00 88.62 91 ALA A N 1
ATOM 689 C CA . ALA A 1 91 ? 3.603 -10.489 0.640 1.00 88.62 91 ALA A CA 1
ATOM 690 C C . ALA A 1 91 ? 3.863 -8.986 0.449 1.00 88.62 91 ALA A C 1
ATOM 692 O O . ALA A 1 91 ? 4.519 -8.583 -0.511 1.00 88.62 91 ALA A O 1
ATOM 693 N N . LEU A 1 92 ? 3.429 -8.151 1.400 1.00 85.56 92 LEU A N 1
ATOM 694 C CA . LEU A 1 92 ? 3.626 -6.703 1.347 1.00 85.56 92 LEU A CA 1
ATOM 695 C C . LEU A 1 92 ? 5.111 -6.340 1.421 1.00 85.56 92 LEU A C 1
ATOM 697 O O . LEU A 1 92 ? 5.574 -5.476 0.680 1.00 85.56 92 LEU A O 1
ATOM 701 N N . LYS A 1 93 ? 5.875 -7.018 2.286 1.00 85.38 93 LYS A N 1
ATOM 702 C CA . LYS A 1 93 ? 7.331 -6.839 2.373 1.00 85.38 93 LYS A CA 1
ATOM 703 C C . LYS A 1 93 ? 8.039 -7.274 1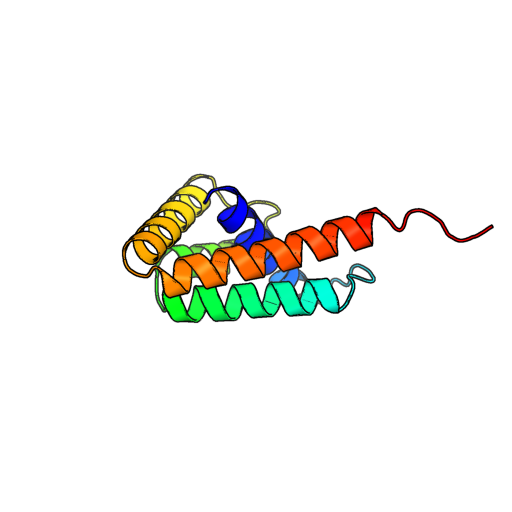.092 1.00 85.38 93 LYS A C 1
ATOM 705 O O . LYS A 1 93 ? 8.922 -6.551 0.641 1.00 85.38 93 LYS A O 1
ATOM 710 N N . ALA A 1 94 ? 7.654 -8.415 0.520 1.00 87.00 94 ALA A N 1
ATOM 711 C CA . ALA A 1 94 ? 8.252 -8.934 -0.707 1.00 87.00 94 ALA A CA 1
ATOM 712 C C . ALA A 1 94 ? 8.059 -7.954 -1.871 1.00 87.00 94 ALA A C 1
ATOM 714 O O . ALA A 1 94 ? 9.035 -7.521 -2.480 1.00 87.00 94 ALA A O 1
ATOM 715 N N . VAL A 1 95 ? 6.820 -7.511 -2.097 1.00 85.75 95 VAL A N 1
ATOM 716 C CA . VAL A 1 95 ? 6.504 -6.589 -3.193 1.00 85.75 95 VAL A CA 1
ATOM 717 C C . VAL A 1 95 ? 7.166 -5.220 -2.999 1.00 85.75 95 VAL A C 1
ATOM 719 O O . VAL A 1 95 ? 7.721 -4.671 -3.946 1.00 85.75 95 VAL A O 1
ATOM 722 N N . VAL A 1 96 ? 7.185 -4.671 -1.777 1.00 83.75 96 VAL A N 1
ATOM 723 C CA . VAL A 1 96 ? 7.922 -3.421 -1.496 1.00 83.75 96 VAL A CA 1
ATOM 724 C C . VAL A 1 96 ? 9.426 -3.591 -1.748 1.00 83.75 96 VAL A C 1
ATOM 726 O O . VAL A 1 96 ? 10.070 -2.666 -2.239 1.00 83.75 96 VAL A O 1
ATOM 729 N N . GLY A 1 97 ? 9.986 -4.766 -1.450 1.00 83.38 97 GLY A N 1
ATOM 730 C CA . GLY A 1 97 ? 11.377 -5.098 -1.755 1.00 83.38 97 GLY A CA 1
ATOM 731 C C . GLY A 1 97 ? 11.667 -5.136 -3.257 1.00 83.38 97 GLY A C 1
ATOM 732 O O . GLY A 1 97 ? 12.669 -4.573 -3.692 1.00 83.38 97 GLY A O 1
ATOM 733 N N . GLU A 1 98 ? 10.779 -5.733 -4.055 1.00 83.56 98 GLU A N 1
ATOM 734 C CA . GLU A 1 98 ? 10.884 -5.753 -5.523 1.00 83.56 98 GLU A CA 1
ATOM 735 C C . GLU A 1 98 ? 10.854 -4.341 -6.113 1.00 83.56 98 GLU A C 1
ATOM 737 O O . GLU A 1 98 ? 11.692 -3.997 -6.945 1.00 83.56 98 GLU A O 1
ATOM 742 N N . VAL A 1 99 ? 9.925 -3.506 -5.640 1.00 79.75 99 VAL A N 1
ATOM 743 C CA . VAL A 1 99 ? 9.792 -2.111 -6.076 1.00 79.75 99 VAL A CA 1
ATOM 744 C C . VAL A 1 99 ? 11.048 -1.308 -5.721 1.00 79.75 99 VAL A C 1
ATOM 746 O O . VAL A 1 99 ? 11.603 -0.636 -6.585 1.00 79.75 99 VAL A O 1
ATOM 749 N N . GLN A 1 100 ? 11.568 -1.443 -4.495 1.00 79.94 100 GLN A N 1
ATOM 750 C CA . GLN A 1 100 ? 12.827 -0.806 -4.084 1.00 79.94 100 GLN A CA 1
ATOM 751 C C . GLN A 1 100 ? 14.025 -1.261 -4.918 1.00 79.94 100 GLN A C 1
ATOM 753 O O . GLN A 1 100 ? 14.891 -0.454 -5.260 1.00 79.94 100 GLN A O 1
ATOM 758 N N . ALA A 1 101 ? 14.109 -2.556 -5.221 1.00 81.62 101 ALA A N 1
ATOM 759 C CA . ALA A 1 101 ? 15.182 -3.099 -6.041 1.00 81.62 101 ALA A CA 1
ATOM 760 C C . ALA A 1 101 ? 15.111 -2.553 -7.473 1.00 81.62 101 ALA A C 1
ATOM 762 O O . ALA A 1 101 ? 16.138 -2.145 -8.014 1.00 81.62 101 ALA A O 1
ATOM 763 N N . ALA A 1 102 ? 13.910 -2.478 -8.052 1.00 79.06 102 ALA A N 1
ATOM 764 C CA . ALA A 1 102 ? 13.687 -1.916 -9.379 1.00 79.06 102 ALA A CA 1
ATOM 765 C C . ALA A 1 102 ? 13.996 -0.408 -9.431 1.00 79.06 102 ALA A C 1
ATOM 767 O O . ALA A 1 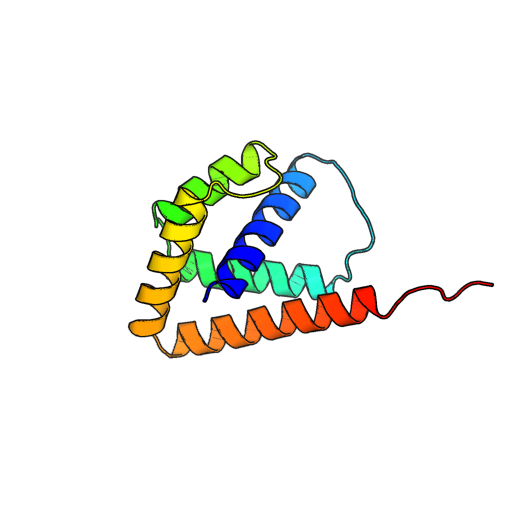102 ? 14.649 0.048 -10.367 1.00 79.06 102 ALA A O 1
ATOM 768 N N . GLU A 1 103 ? 13.625 0.363 -8.403 1.00 74.88 103 GLU A N 1
ATOM 769 C CA . GLU A 1 103 ? 14.007 1.780 -8.293 1.00 74.88 103 GLU A CA 1
ATOM 770 C C . GLU A 1 103 ? 15.522 1.965 -8.223 1.00 74.88 103 GLU A C 1
ATOM 772 O O . GLU A 1 103 ? 16.072 2.821 -8.913 1.00 74.88 103 GLU A O 1
ATOM 777 N N . ARG A 1 104 ? 16.218 1.144 -7.427 1.00 77.38 104 ARG A N 1
ATOM 778 C CA . ARG A 1 104 ? 17.685 1.188 -7.338 1.00 77.38 104 ARG A CA 1
ATOM 779 C C . ARG A 1 104 ? 18.349 0.776 -8.646 1.00 77.38 104 ARG A C 1
ATOM 781 O O . ARG A 1 104 ? 19.346 1.385 -9.011 1.00 77.38 104 ARG A O 1
ATOM 788 N N . ALA A 1 105 ? 17.810 -0.216 -9.353 1.00 75.25 105 ALA A N 1
ATOM 789 C CA . ALA A 1 105 ? 18.316 -0.640 -10.658 1.00 75.25 105 ALA A CA 1
ATOM 790 C C . ALA A 1 105 ? 18.122 0.448 -11.731 1.00 75.25 105 ALA A C 1
ATOM 792 O O . ALA A 1 105 ? 19.035 0.704 -12.517 1.00 75.25 105 ALA A O 1
ATOM 793 N N . GLY A 1 106 ? 16.979 1.143 -11.709 1.00 67.06 106 GLY A N 1
ATOM 794 C CA . GLY A 1 106 ? 16.721 2.308 -12.559 1.00 67.06 106 GLY A CA 1
ATOM 795 C C . GLY A 1 106 ? 17.614 3.504 -12.214 1.00 67.06 106 GLY A C 1
ATOM 796 O O . GLY A 1 106 ? 18.167 4.139 -13.108 1.00 67.06 106 GLY A O 1
ATOM 797 N N . ALA A 1 107 ? 17.837 3.775 -10.924 1.00 62.28 107 ALA A N 1
ATOM 798 C CA . ALA A 1 107 ? 18.724 4.844 -10.456 1.00 62.28 107 ALA A CA 1
ATOM 799 C C . ALA A 1 107 ? 20.217 4.546 -10.693 1.00 62.28 107 ALA A C 1
ATOM 801 O O . ALA A 1 107 ? 21.001 5.472 -10.885 1.00 62.28 107 ALA A O 1
ATOM 802 N N . ALA A 1 108 ? 20.610 3.267 -10.708 1.00 58.34 108 ALA A N 1
ATOM 803 C CA . ALA A 1 108 ? 21.959 2.794 -11.033 1.00 58.34 108 ALA A CA 1
ATOM 804 C C . ALA A 1 108 ? 22.245 2.746 -12.545 1.00 58.34 108 ALA A C 1
ATOM 806 O O . ALA A 1 108 ? 23.355 2.390 -12.940 1.00 58.34 108 ALA A O 1
ATOM 807 N N . SER A 1 109 ? 21.292 3.173 -13.380 1.00 49.22 109 SER A N 1
ATOM 808 C CA . SER A 1 109 ? 21.526 3.492 -14.789 1.00 49.22 109 SER A CA 1
ATOM 809 C C . SER A 1 109 ? 21.698 5.004 -15.039 1.00 49.22 109 SER A C 1
ATOM 811 O O . SER A 1 109 ? 20.942 5.566 -15.830 1.00 49.22 109 SER A O 1
ATOM 813 N N . PRO A 1 110 ? 22.681 5.719 -14.448 1.00 47.16 110 PRO A N 1
ATOM 814 C CA . PRO A 1 110 ? 23.134 6.965 -15.033 1.00 47.16 110 PRO A CA 1
ATOM 815 C C . PRO A 1 110 ? 24.162 6.653 -16.133 1.00 47.16 110 PRO A C 1
ATOM 817 O O . PRO A 1 110 ? 25.221 6.073 -15.892 1.00 47.16 110 PRO A O 1
ATOM 820 N N . SER A 1 111 ? 23.857 7.101 -17.352 1.00 49.38 111 SER A N 1
ATOM 821 C CA . SER A 1 111 ? 24.795 7.313 -18.468 1.00 49.38 111 SER A CA 1
ATOM 822 C C . SER A 1 111 ? 25.564 6.091 -18.997 1.00 49.38 111 SER A C 1
ATOM 824 O O . SER A 1 111 ? 26.736 5.873 -18.697 1.00 49.38 111 SER A O 1
ATOM 826 N N . ARG A 1 112 ? 24.959 5.387 -19.959 1.00 50.91 112 ARG A N 1
ATOM 827 C CA . ARG A 1 112 ? 25.716 4.862 -21.103 1.00 50.91 112 ARG A CA 1
ATOM 828 C C . ARG A 1 112 ? 25.379 5.762 -22.290 1.00 50.91 112 ARG A C 1
ATOM 830 O O . ARG A 1 112 ? 24.221 5.759 -22.691 1.00 50.91 112 ARG A O 1
ATOM 837 N N . THR A 1 113 ? 26.372 6.528 -22.763 1.00 51.09 113 THR A N 1
ATOM 838 C CA . THR A 1 113 ? 26.504 7.337 -24.011 1.00 51.09 113 THR A CA 1
ATOM 839 C C . THR A 1 113 ? 27.079 8.713 -23.634 1.00 51.09 113 THR A C 1
ATOM 841 O O . THR A 1 113 ? 26.488 9.383 -22.798 1.00 51.09 113 THR A O 1
ATOM 844 N N . ARG A 1 114 ? 28.177 9.237 -24.181 1.00 49.84 114 ARG A N 1
ATOM 845 C CA . ARG A 1 114 ? 29.262 8.768 -25.056 1.00 49.84 114 ARG A CA 1
ATOM 846 C C . ARG A 1 114 ? 30.337 9.856 -25.009 1.00 49.84 114 ARG A C 1
ATOM 848 O O . ARG A 1 114 ? 29.938 11.031 -24.861 1.00 49.84 114 ARG A O 1
#

Sequence (114 aa):
MELSVGYVFAWKVRKARLVAGRTSGEVDRALEGGMDRLHGLVSRKLGQDPALAQVEEEAGEGQASLSDDTRQWLALSLNNSARKDTEFAAALKAVVGEVQAAERAGAASPSRTR

pLDDT: mean 75.2, std 12.67, range [43.5, 90.06]

Foldseek 3Di:
DLLLLVLLLVLLLVVLCVVVVPDDDPQDVQLVVLSVLSVVLLCVQCVVPVLNVQSNVCSNVNDPDDDPVSSVSSVVSLVVSCVVDVPSVVSSVVSSVSNVVSVVVVVVPDDDDD